Protein AF-A0A2M8DB72-F1 (afdb_monomer_lite)

Sequence (110 aa):
MNPNGQPQTPGRKLNFILPIKNAATIIIAILVVVLAYPYIQDWFVFEPQTVMAIWVIGFILALITRLNYLSRLFLFDMIIVTGIIGYYSFSEGLLVLLLLLIIQKLAKLL

Foldseek 3Di:
DDPDPDDPPPDCPDPVVVVVVVVVVVVVVVVVCVVCCVVCCVVFPQDVVLLVVLVVVLVVVCVVVVNDCPDPLSVVLSVVLSRVVRPDPSVVSNVSSVVSVVVCVVVVVD

Organism: NCBI:txid1974840

pLDDT: mean 71.32, std 11.31, range [38.25, 86.5]

Secondary structure (DSSP, 8-state):
--S-----------TTHHHHHHHHHHHHHHHHHHHHHHHHTTT----HHHHHHHHHHHHHHHHHHT--TTSHHHHHHHHHHHHHHTTS-HHHHHHHHHHHHHHHHHTT--

Structure (mmCIF, N/CA/C/O backbone):
data_AF-A0A2M8DB72-F1
#
_entry.id   AF-A0A2M8DB72-F1
#
loop_
_atom_site.group_PDB
_atom_site.id
_atom_site.type_symbol
_atom_site.label_atom_id
_atom_site.label_alt_id
_atom_site.label_comp_id
_atom_site.label_asym_id
_atom_site.label_entity_id
_atom_site.label_seq_id
_atom_site.pdbx_PDB_ins_code
_atom_site.Cartn_x
_atom_site.Cartn_y
_atom_site.Cartn_z
_atom_site.occupancy
_atom_site.B_iso_or_equiv
_atom_site.auth_seq_id
_atom_site.auth_comp_id
_atom_site.auth_asym_id
_atom_site.auth_atom_id
_atom_site.pdbx_PDB_model_num
ATOM 1 N N . MET A 1 1 ? -60.880 20.972 21.015 1.00 40.97 1 MET A N 1
ATOM 2 C CA . MET A 1 1 ? -59.944 19.828 21.029 1.00 40.97 1 MET A CA 1
ATOM 3 C C . MET A 1 1 ? -59.995 19.173 19.661 1.00 40.97 1 MET A C 1
ATOM 5 O O . MET A 1 1 ? -61.047 18.680 19.286 1.00 40.97 1 MET A O 1
ATOM 9 N N . ASN A 1 2 ? -58.909 19.269 18.895 1.00 38.25 2 ASN A N 1
ATOM 10 C CA . ASN A 1 2 ? -58.754 18.623 17.590 1.00 38.25 2 ASN A CA 1
ATOM 11 C C . ASN A 1 2 ? -57.882 17.364 17.817 1.00 38.25 2 ASN A C 1
ATOM 13 O O . ASN A 1 2 ? -56.836 17.522 18.449 1.00 38.25 2 ASN A O 1
ATOM 17 N N . PRO A 1 3 ? -58.271 16.138 17.411 1.00 45.38 3 PRO A N 1
ATOM 18 C CA . PRO A 1 3 ? -57.664 14.910 17.948 1.00 45.38 3 PRO A CA 1
ATOM 19 C C . PRO A 1 3 ? -56.339 14.497 17.294 1.00 45.38 3 PRO A C 1
ATOM 21 O O . PRO A 1 3 ? -55.714 13.542 17.741 1.00 45.38 3 PRO A O 1
ATOM 24 N N . ASN A 1 4 ? -55.875 15.191 16.256 1.00 48.75 4 ASN A N 1
ATOM 25 C CA . ASN A 1 4 ? -54.723 14.739 15.476 1.00 48.75 4 ASN A CA 1
ATOM 26 C C . ASN A 1 4 ? -53.463 15.531 15.826 1.00 48.75 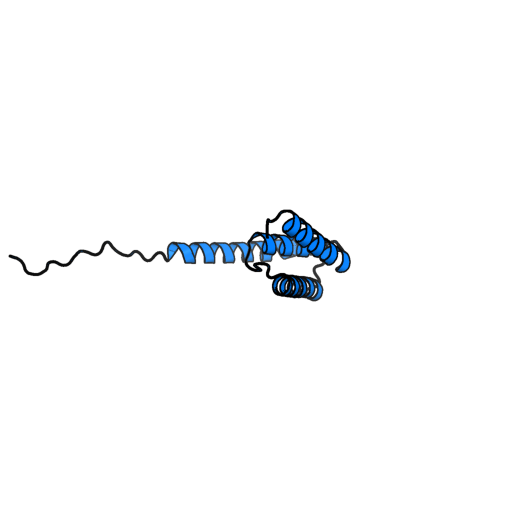4 ASN A C 1
ATOM 28 O O . ASN A 1 4 ? -52.959 16.327 15.037 1.00 48.75 4 ASN A O 1
ATOM 32 N N . GLY A 1 5 ? -52.943 15.280 17.027 1.00 52.31 5 GLY A N 1
ATOM 33 C CA . GLY A 1 5 ? -51.598 15.674 17.442 1.00 52.31 5 GLY A CA 1
ATOM 34 C C . GLY A 1 5 ? -50.527 14.840 16.740 1.00 52.31 5 GLY A C 1
ATOM 35 O O . GLY A 1 5 ? -49.795 14.107 17.396 1.00 52.31 5 GLY A O 1
ATOM 36 N N . GLN A 1 6 ? -50.437 14.921 15.411 1.00 50.72 6 GLN A N 1
ATOM 37 C CA . GLN A 1 6 ? -49.280 14.385 14.702 1.00 50.72 6 GLN A CA 1
ATOM 38 C C . GLN A 1 6 ? -48.084 15.306 14.978 1.00 50.72 6 GLN A C 1
ATOM 40 O O . GLN A 1 6 ? -48.131 16.480 14.597 1.00 50.72 6 GLN A O 1
ATOM 45 N N . PRO A 1 7 ? -46.994 14.820 15.597 1.00 49.69 7 PRO A N 1
ATOM 46 C CA . PRO A 1 7 ? -45.739 15.537 15.521 1.00 49.69 7 PRO A CA 1
ATOM 47 C C . PRO A 1 7 ? -45.321 15.496 14.052 1.00 49.69 7 PRO A C 1
ATOM 49 O O . PRO A 1 7 ? -45.025 14.424 13.523 1.00 49.69 7 PRO A O 1
ATOM 52 N N . GLN A 1 8 ? -45.323 16.651 13.380 1.00 52.25 8 GLN A N 1
ATOM 53 C CA . GLN A 1 8 ? -44.628 16.801 12.106 1.00 52.25 8 GLN A CA 1
ATOM 54 C C . GLN A 1 8 ? -43.173 16.415 12.360 1.00 52.25 8 GLN A C 1
ATOM 56 O O . GLN A 1 8 ? -42.404 17.175 12.945 1.00 52.25 8 GLN A O 1
ATOM 61 N N . THR A 1 9 ? -42.813 15.187 11.995 1.00 52.25 9 THR A N 1
ATOM 62 C CA . THR A 1 9 ? -41.438 14.714 12.061 1.00 52.25 9 THR A CA 1
ATOM 63 C C . THR A 1 9 ? -40.672 15.595 11.080 1.00 52.25 9 THR A C 1
ATOM 65 O O . THR A 1 9 ? -41.011 15.576 9.892 1.00 52.25 9 THR A O 1
ATOM 68 N N . PRO A 1 10 ? -39.693 16.408 11.520 1.00 49.12 10 PRO A N 1
ATOM 69 C CA . PRO A 1 10 ? -38.900 17.194 10.594 1.00 49.12 10 PRO A CA 1
ATOM 70 C C . PRO A 1 10 ? -38.278 16.213 9.616 1.00 49.12 10 PRO A C 1
ATOM 72 O O . PRO A 1 10 ? -37.652 15.236 10.036 1.00 49.12 10 PRO A O 1
ATOM 75 N N . GLY A 1 11 ? -38.550 16.434 8.329 1.00 50.28 11 GLY A N 1
ATOM 76 C CA . GLY A 1 11 ? -38.183 15.544 7.244 1.00 50.28 11 GLY A CA 1
ATOM 77 C C . GLY A 1 11 ? -36.793 14.973 7.461 1.00 50.28 11 GLY A C 1
ATOM 78 O O . GLY A 1 11 ? -35.790 15.684 7.381 1.00 50.28 11 GLY A O 1
ATOM 79 N N . ARG A 1 12 ? -36.748 13.665 7.715 1.00 48.06 12 ARG A N 1
ATOM 80 C CA . ARG A 1 12 ? -35.548 12.847 7.614 1.00 48.06 12 ARG A CA 1
ATOM 81 C C . ARG A 1 12 ? -35.176 12.851 6.132 1.00 48.06 12 ARG A C 1
ATOM 83 O O . ARG A 1 12 ? -35.439 11.891 5.420 1.00 48.06 12 ARG A O 1
ATOM 90 N N . LYS A 1 13 ? -34.618 13.963 5.640 1.00 51.69 13 LYS A N 1
ATOM 91 C CA . LYS A 1 13 ? -33.795 13.965 4.435 1.00 51.69 13 LYS A CA 1
ATOM 92 C C . LYS A 1 13 ? -32.692 12.981 4.770 1.00 51.69 13 LYS A C 1
ATOM 94 O O . LYS A 1 13 ? -31.818 13.282 5.580 1.00 51.69 13 LYS A O 1
ATOM 99 N N . LEU A 1 14 ? -32.851 11.750 4.287 1.00 47.28 14 LEU A N 1
ATOM 100 C CA . LEU A 1 14 ? -31.893 10.686 4.509 1.00 47.28 14 LEU A CA 1
ATOM 101 C C . LEU A 1 14 ? -30.507 11.256 4.220 1.00 47.28 14 LEU A C 1
ATOM 103 O O . LEU A 1 14 ? -30.285 11.864 3.173 1.00 47.28 14 LEU A O 1
ATOM 107 N N . ASN A 1 15 ? -29.584 11.038 5.152 1.00 53.19 15 ASN A N 1
ATOM 108 C CA . ASN A 1 15 ? -28.156 11.297 5.010 1.00 53.19 15 ASN A CA 1
ATOM 109 C C . ASN A 1 15 ? -27.528 10.402 3.914 1.00 53.19 15 ASN A C 1
ATOM 111 O O . ASN A 1 15 ? -26.461 9.837 4.114 1.00 53.19 15 ASN A O 1
ATOM 115 N N . PHE A 1 16 ? -28.163 10.252 2.747 1.00 50.47 16 PHE A N 1
ATOM 116 C CA . PHE A 1 16 ? -27.600 9.611 1.559 1.00 50.47 16 PHE A CA 1
ATOM 117 C C . PHE A 1 16 ? -26.518 10.467 0.896 1.00 50.47 16 PHE A C 1
ATOM 119 O O . PHE A 1 16 ? -25.701 9.949 0.143 1.00 50.47 16 PHE A O 1
ATOM 126 N N . ILE A 1 17 ? -26.454 11.762 1.214 1.00 52.16 17 ILE A N 1
ATOM 127 C CA . ILE A 1 17 ? -25.415 12.658 0.696 1.00 52.16 17 ILE A CA 1
ATOM 128 C C . ILE A 1 17 ? -24.018 12.177 1.126 1.00 52.16 17 ILE A C 1
ATOM 130 O O . ILE A 1 17 ? -23.073 12.262 0.347 1.00 52.16 17 ILE A O 1
ATOM 134 N N . LEU A 1 18 ? -23.882 11.614 2.333 1.00 53.75 18 LEU A N 1
ATOM 135 C CA . LEU A 1 18 ? -22.602 11.125 2.848 1.00 53.75 18 LEU A CA 1
ATOM 136 C C . LEU A 1 18 ? -22.074 9.879 2.093 1.00 53.75 18 LEU A C 1
ATOM 138 O O . LEU A 1 18 ? -20.932 9.921 1.634 1.00 53.75 18 LEU A O 1
ATOM 142 N N . PRO A 1 19 ? -22.861 8.801 1.885 1.00 63.03 19 PRO A N 1
ATOM 143 C CA . PRO A 1 19 ? -22.425 7.662 1.079 1.00 63.03 19 PRO A CA 1
ATOM 144 C C . PRO A 1 19 ? -22.274 7.994 -0.413 1.00 63.03 19 PRO A C 1
ATOM 146 O O . PRO A 1 19 ? -21.346 7.481 -1.031 1.00 63.03 19 PRO A O 1
ATOM 149 N N . ILE A 1 20 ? -23.093 8.887 -0.989 1.00 68.12 20 ILE A N 1
ATOM 150 C CA . ILE A 1 20 ? -22.951 9.298 -2.401 1.00 68.12 20 ILE A CA 1
ATOM 151 C C . ILE A 1 20 ? -21.660 10.090 -2.615 1.00 68.12 20 ILE A C 1
ATOM 153 O O . ILE A 1 20 ? -20.939 9.828 -3.573 1.00 68.12 20 ILE A O 1
ATOM 157 N N . LYS A 1 21 ? -21.325 11.019 -1.709 1.00 66.12 21 LYS A N 1
ATOM 158 C CA . LYS A 1 21 ? -20.059 11.760 -1.770 1.00 66.12 21 LYS A CA 1
ATOM 159 C C . LYS A 1 21 ? -18.865 10.808 -1.706 1.00 66.12 21 LYS A C 1
ATOM 161 O O . LYS A 1 21 ? -17.947 10.947 -2.501 1.00 66.12 21 LYS A O 1
ATOM 166 N N . ASN A 1 22 ? -18.896 9.820 -0.812 1.00 69.88 22 ASN A N 1
ATOM 167 C CA . ASN A 1 22 ? -17.815 8.842 -0.690 1.00 69.88 22 ASN A CA 1
ATOM 168 C C . ASN A 1 22 ? -17.705 7.945 -1.933 1.00 69.88 22 ASN A C 1
ATOM 170 O O . ASN A 1 22 ? -16.599 7.713 -2.412 1.00 69.88 22 ASN A O 1
ATOM 174 N N . ALA A 1 23 ? -18.834 7.492 -2.486 1.00 68.19 23 ALA A N 1
ATOM 175 C CA . ALA A 1 23 ? -18.859 6.723 -3.727 1.00 68.19 23 ALA A CA 1
ATOM 176 C C . ALA A 1 23 ? -18.320 7.541 -4.910 1.00 68.19 23 ALA A C 1
ATOM 178 O O . ALA A 1 23 ? -17.481 7.050 -5.659 1.00 68.19 23 ALA A O 1
ATOM 179 N N . ALA A 1 24 ? -18.728 8.807 -5.035 1.00 75.00 24 ALA A N 1
ATOM 180 C CA . ALA A 1 24 ? -18.217 9.719 -6.052 1.00 75.00 24 ALA A CA 1
ATOM 181 C C . ALA A 1 24 ? -16.706 9.943 -5.904 1.00 75.00 24 ALA A C 1
ATOM 183 O O . ALA A 1 24 ? -15.987 9.871 -6.893 1.00 75.00 24 ALA A O 1
ATOM 184 N N . THR A 1 25 ? -16.200 10.132 -4.681 1.00 72.19 25 THR A N 1
ATOM 185 C CA . THR A 1 25 ? -14.756 10.245 -4.424 1.00 72.19 25 THR A CA 1
ATOM 186 C C . THR A 1 25 ? -14.000 8.987 -4.850 1.00 72.19 25 THR A C 1
ATOM 188 O O . THR A 1 25 ? -12.951 9.104 -5.476 1.00 72.19 25 THR A O 1
ATOM 191 N N . ILE A 1 26 ? -14.524 7.791 -4.557 1.00 67.31 26 ILE A N 1
ATOM 192 C CA . ILE A 1 26 ? -13.907 6.520 -4.974 1.00 67.31 26 ILE A CA 1
ATOM 193 C C . ILE A 1 26 ? -13.906 6.400 -6.501 1.00 67.31 26 ILE A C 1
ATOM 195 O O . ILE A 1 26 ? -12.879 6.071 -7.085 1.00 67.31 26 ILE A O 1
ATOM 199 N N . ILE A 1 27 ? -15.026 6.714 -7.156 1.00 74.94 27 ILE A N 1
ATOM 200 C CA . ILE A 1 27 ? -15.147 6.680 -8.619 1.00 74.94 27 ILE A CA 1
ATOM 201 C C . ILE A 1 27 ? -14.165 7.660 -9.267 1.00 74.94 27 ILE A C 1
ATOM 203 O O . ILE A 1 27 ? -13.473 7.288 -10.209 1.00 74.94 27 ILE A O 1
ATOM 207 N N . ILE A 1 28 ? -14.059 8.884 -8.741 1.00 74.94 28 ILE A N 1
ATOM 208 C CA . ILE A 1 28 ? -13.101 9.890 -9.215 1.00 74.94 28 ILE A CA 1
ATOM 209 C C . ILE A 1 28 ? -11.667 9.397 -9.007 1.00 74.94 28 ILE A C 1
ATOM 211 O O . ILE A 1 28 ? -10.862 9.505 -9.925 1.00 74.94 28 ILE A O 1
ATOM 215 N N . ALA A 1 29 ? -11.343 8.816 -7.849 1.00 68.88 29 ALA A N 1
ATOM 216 C CA . ALA A 1 29 ? -10.013 8.270 -7.587 1.00 68.88 29 ALA A CA 1
ATOM 217 C C . ALA A 1 29 ? -9.653 7.142 -8.569 1.00 68.88 29 ALA A C 1
ATOM 219 O O . ALA A 1 29 ? -8.558 7.147 -9.123 1.00 68.88 29 ALA A O 1
ATOM 220 N N . ILE A 1 30 ? -10.587 6.224 -8.847 1.00 71.25 30 ILE A N 1
ATOM 221 C CA . ILE A 1 30 ? -10.402 5.155 -9.840 1.00 71.25 30 ILE A CA 1
ATOM 222 C C . ILE A 1 30 ? -10.199 5.749 -11.237 1.00 71.25 30 ILE A C 1
ATOM 224 O O . ILE A 1 30 ? -9.260 5.366 -11.926 1.00 71.25 30 ILE A O 1
ATOM 228 N N . LEU A 1 31 ? -11.037 6.708 -11.644 1.00 77.69 31 LEU A N 1
ATOM 229 C CA . LEU A 1 31 ? -10.922 7.387 -12.939 1.00 77.69 31 LEU A CA 1
ATOM 230 C C . LEU A 1 31 ? -9.568 8.076 -13.102 1.00 77.69 31 LEU A C 1
ATOM 232 O O . LEU A 1 31 ? -8.926 7.909 -14.133 1.00 77.69 31 LEU A O 1
ATOM 236 N N . VAL A 1 32 ? -9.114 8.808 -12.084 1.00 76.19 32 VAL A N 1
ATOM 237 C CA . VAL A 1 32 ? -7.806 9.473 -12.095 1.00 76.19 32 VAL A CA 1
ATOM 238 C C . VAL A 1 32 ? -6.684 8.452 -12.256 1.00 76.19 32 VAL A C 1
ATOM 240 O O . VAL A 1 32 ? -5.806 8.658 -13.086 1.00 76.19 32 VAL A O 1
ATOM 243 N N . VAL A 1 33 ? -6.724 7.335 -11.525 1.00 74.19 33 VAL A N 1
ATOM 244 C CA . VAL A 1 33 ? -5.699 6.283 -11.626 1.00 74.19 33 VAL A CA 1
ATOM 245 C C . VAL A 1 33 ? -5.705 5.626 -13.007 1.00 74.19 33 VAL A C 1
ATOM 247 O O . VAL A 1 33 ? -4.645 5.481 -13.609 1.00 74.19 33 VAL A O 1
ATOM 250 N N . VAL A 1 34 ? -6.878 5.273 -13.541 1.00 75.50 34 VAL A N 1
ATOM 251 C CA . VAL A 1 34 ? -7.009 4.636 -14.864 1.00 75.50 34 VAL A CA 1
ATOM 252 C C . VAL A 1 34 ? -6.534 5.565 -15.980 1.00 75.50 34 VAL A C 1
ATOM 254 O O . VAL A 1 34 ? -5.844 5.119 -16.892 1.00 75.50 34 VAL A O 1
ATOM 257 N N . LEU A 1 35 ? -6.864 6.857 -15.901 1.00 77.56 35 LEU A N 1
ATOM 258 C CA . LEU A 1 35 ? -6.424 7.850 -16.881 1.00 77.56 35 LEU A CA 1
ATOM 259 C C . LEU A 1 35 ? -4.934 8.175 -16.752 1.00 77.56 35 LEU A C 1
ATOM 261 O O . LEU A 1 35 ? -4.292 8.433 -17.763 1.00 77.56 35 LEU A O 1
ATOM 265 N N . ALA A 1 36 ? -4.378 8.154 -15.539 1.00 73.38 36 ALA A N 1
ATOM 266 C CA . ALA A 1 36 ? -2.958 8.397 -15.306 1.00 73.38 36 ALA A CA 1
ATOM 267 C C . ALA A 1 36 ? -2.081 7.199 -15.701 1.00 73.38 36 ALA A C 1
ATOM 269 O O . ALA A 1 36 ? -0.950 7.407 -16.135 1.00 73.38 36 ALA A O 1
ATOM 270 N N . TYR A 1 37 ? -2.596 5.969 -15.585 1.00 71.12 37 TYR A N 1
ATOM 271 C CA . TYR A 1 37 ? -1.870 4.724 -15.852 1.00 71.12 37 TYR A CA 1
ATOM 272 C C . TYR A 1 37 ? -1.054 4.723 -17.160 1.00 71.12 37 TYR A C 1
ATOM 274 O O . TYR A 1 37 ? 0.152 4.487 -17.085 1.00 71.12 37 TYR A O 1
ATOM 282 N N . PRO A 1 38 ? -1.621 5.052 -18.339 1.00 72.69 38 PRO A N 1
ATOM 283 C CA . PRO A 1 38 ? -0.862 5.040 -19.588 1.00 72.69 38 PRO A CA 1
ATOM 284 C C . PRO A 1 38 ? 0.277 6.067 -19.646 1.00 72.69 38 PRO A C 1
ATOM 286 O O . PRO A 1 38 ? 1.196 5.888 -20.436 1.00 72.69 38 PRO A O 1
ATOM 289 N N . TYR A 1 39 ? 0.241 7.120 -18.822 1.00 75.50 39 TYR A N 1
ATOM 290 C CA . TYR A 1 39 ? 1.308 8.124 -18.745 1.00 75.50 39 TYR A CA 1
ATOM 291 C C . TYR A 1 39 ? 2.413 7.741 -17.755 1.00 75.50 39 TYR A C 1
ATOM 293 O O . TYR A 1 39 ? 3.537 8.223 -17.876 1.00 75.50 39 TYR A O 1
ATOM 301 N N . ILE A 1 40 ? 2.099 6.900 -16.763 1.00 70.62 40 ILE A N 1
ATOM 302 C CA . ILE A 1 40 ? 3.047 6.475 -15.724 1.00 70.62 40 ILE A CA 1
ATOM 303 C C . ILE A 1 40 ? 3.629 5.080 -15.979 1.00 70.62 40 ILE A C 1
ATOM 305 O O . ILE A 1 40 ? 4.668 4.768 -15.412 1.00 70.62 40 ILE A O 1
ATOM 309 N N . GLN A 1 41 ? 3.014 4.253 -16.831 1.00 65.12 41 GLN A N 1
ATOM 310 C CA . GLN A 1 41 ? 3.492 2.892 -17.132 1.00 65.12 41 GLN A CA 1
ATOM 311 C C . GLN A 1 41 ? 4.909 2.862 -17.729 1.00 65.12 41 GLN A C 1
ATOM 313 O O . GLN A 1 41 ? 5.646 1.911 -17.501 1.00 65.12 41 GLN A O 1
ATOM 318 N N . ASP A 1 42 ? 5.316 3.920 -18.436 1.00 65.06 42 ASP A N 1
ATOM 319 C CA . ASP A 1 42 ? 6.669 4.031 -19.002 1.00 65.06 42 ASP A CA 1
ATOM 320 C C . ASP A 1 42 ? 7.729 4.325 -17.925 1.00 65.06 42 ASP A C 1
ATOM 322 O O . ASP A 1 42 ? 8.920 4.106 -18.133 1.00 65.06 42 ASP A O 1
ATOM 326 N N . TRP A 1 43 ? 7.291 4.821 -16.765 1.00 65.56 43 TRP A N 1
ATOM 327 C CA . TRP A 1 43 ? 8.138 5.188 -15.629 1.00 65.56 43 TRP A CA 1
ATOM 328 C C . TRP A 1 43 ? 8.115 4.123 -14.532 1.00 65.56 43 TRP A C 1
ATOM 330 O O . TRP A 1 43 ? 9.068 4.019 -13.767 1.00 65.56 43 TRP A O 1
ATOM 340 N N . PHE A 1 44 ? 7.040 3.332 -14.459 1.00 63.44 44 PHE A N 1
ATOM 341 C CA . PHE A 1 44 ? 6.827 2.318 -13.436 1.00 63.44 44 PHE A CA 1
ATOM 342 C C . PHE A 1 44 ? 6.508 0.957 -14.055 1.00 63.44 44 PHE A C 1
ATOM 344 O O . PHE A 1 44 ? 5.449 0.764 -14.657 1.00 63.44 44 PHE A O 1
ATOM 351 N N . VAL A 1 45 ? 7.367 -0.030 -13.804 1.00 64.56 45 VAL A N 1
ATOM 352 C CA . VAL A 1 45 ? 7.117 -1.418 -14.210 1.00 64.56 45 VAL A CA 1
ATOM 353 C C . VAL A 1 45 ? 6.428 -2.145 -13.059 1.00 64.56 45 VAL A C 1
ATOM 355 O O . VAL A 1 45 ? 7.063 -2.756 -12.204 1.00 64.56 45 VAL A O 1
ATOM 358 N N . PHE A 1 46 ? 5.100 -2.061 -13.011 1.00 68.12 46 PHE A N 1
ATOM 359 C CA . PHE A 1 46 ? 4.315 -2.816 -12.036 1.00 68.12 46 PHE A CA 1
ATOM 360 C C . PHE A 1 46 ? 3.991 -4.205 -12.573 1.00 68.12 46 PHE A C 1
ATOM 362 O O . PHE A 1 46 ? 3.013 -4.393 -13.295 1.00 68.12 46 PHE A O 1
ATOM 369 N N . GLU A 1 47 ? 4.768 -5.207 -12.174 1.00 73.62 47 GLU A N 1
ATOM 370 C CA . GLU A 1 47 ? 4.334 -6.590 -12.342 1.00 73.62 47 GLU A CA 1
ATOM 371 C C . GLU A 1 47 ? 3.144 -6.876 -11.401 1.00 73.62 47 GLU A C 1
ATOM 373 O O . GLU A 1 47 ? 3.293 -6.767 -10.177 1.00 73.62 47 GLU A O 1
ATOM 378 N N . PRO A 1 48 ? 1.960 -7.272 -11.917 1.00 73.06 48 PRO A N 1
ATOM 379 C CA . PRO A 1 48 ? 0.765 -7.467 -11.089 1.00 73.06 48 PRO A CA 1
ATOM 380 C C . PRO A 1 48 ? 0.969 -8.486 -9.962 1.00 73.06 48 PRO A C 1
ATOM 382 O O . PRO A 1 48 ? 0.458 -8.313 -8.855 1.00 73.06 48 PRO A O 1
ATOM 385 N N . GLN A 1 49 ? 1.761 -9.526 -10.236 1.00 74.75 49 GLN A N 1
ATOM 386 C CA . GLN A 1 49 ? 2.153 -10.552 -9.268 1.00 74.75 49 GLN A CA 1
ATOM 387 C C . GLN A 1 49 ? 2.940 -9.971 -8.085 1.00 74.75 49 GLN A C 1
ATOM 389 O O . GLN A 1 49 ? 2.693 -10.336 -6.938 1.00 74.75 49 GLN A O 1
ATOM 394 N N . THR A 1 50 ? 3.829 -9.017 -8.350 1.00 77.75 50 THR A N 1
ATOM 395 C CA . THR A 1 50 ? 4.711 -8.389 -7.361 1.00 77.75 50 THR A CA 1
ATOM 396 C C . THR A 1 50 ? 3.927 -7.453 -6.451 1.00 77.75 50 THR A C 1
ATOM 398 O O . THR A 1 50 ? 4.072 -7.504 -5.228 1.00 77.75 50 THR A O 1
ATOM 401 N N . VAL A 1 51 ? 3.014 -6.666 -7.029 1.00 81.75 51 VAL A N 1
ATOM 402 C CA . VAL A 1 51 ? 2.078 -5.833 -6.262 1.00 81.75 51 VAL A CA 1
ATOM 403 C C . VAL A 1 51 ? 1.199 -6.713 -5.377 1.00 81.75 51 VAL A C 1
ATOM 405 O O . VAL A 1 51 ? 1.140 -6.509 -4.167 1.00 81.75 51 VAL A O 1
ATOM 408 N N . MET A 1 52 ? 0.572 -7.746 -5.943 1.00 82.00 52 MET A N 1
ATOM 409 C CA . MET A 1 52 ? -0.282 -8.653 -5.176 1.00 82.00 52 MET A CA 1
ATOM 410 C C . MET A 1 52 ? 0.481 -9.335 -4.030 1.00 82.00 52 MET A C 1
ATOM 412 O O . MET A 1 52 ? -0.034 -9.401 -2.915 1.00 82.00 52 MET A O 1
ATOM 416 N N . ALA A 1 53 ? 1.717 -9.782 -4.270 1.00 77.25 53 ALA A N 1
ATOM 417 C CA . ALA A 1 53 ? 2.556 -10.407 -3.253 1.00 77.25 53 ALA A CA 1
ATOM 418 C C . ALA A 1 53 ? 2.837 -9.468 -2.070 1.00 77.25 53 ALA A C 1
ATOM 420 O O . ALA A 1 53 ? 2.685 -9.880 -0.919 1.00 77.25 53 ALA A O 1
ATOM 421 N N . ILE A 1 54 ? 3.172 -8.198 -2.325 1.00 83.19 54 ILE A N 1
ATOM 422 C CA . ILE A 1 54 ? 3.371 -7.208 -1.256 1.00 83.19 54 ILE A CA 1
ATOM 423 C C . ILE A 1 54 ? 2.095 -7.000 -0.451 1.00 83.19 54 ILE A C 1
ATOM 425 O O . ILE A 1 54 ? 2.144 -7.006 0.779 1.00 83.19 54 ILE A O 1
ATOM 429 N N . TRP A 1 55 ? 0.952 -6.864 -1.122 1.00 86.50 55 TRP A N 1
ATOM 430 C CA . TRP A 1 55 ? -0.333 -6.674 -0.452 1.00 86.50 55 TRP A CA 1
ATOM 431 C C . TRP A 1 55 ? -0.720 -7.853 0.436 1.00 86.50 55 TRP A C 1
ATOM 433 O O . TRP A 1 55 ? -1.118 -7.653 1.585 1.00 86.50 55 TRP A O 1
ATOM 443 N N . VAL A 1 56 ? -0.529 -9.080 -0.048 1.00 85.94 56 VAL A N 1
ATOM 444 C CA . VAL A 1 56 ? -0.777 -10.297 0.732 1.00 85.94 56 VAL A CA 1
ATOM 445 C C . VAL A 1 56 ? 0.170 -10.389 1.929 1.00 85.94 56 VAL A C 1
ATOM 447 O O . VAL A 1 56 ? -0.286 -10.642 3.044 1.00 85.94 56 VAL A O 1
ATOM 450 N N . ILE A 1 57 ? 1.470 -10.141 1.742 1.00 83.44 57 ILE A N 1
ATOM 451 C CA . ILE A 1 57 ? 2.450 -10.206 2.836 1.00 83.44 57 ILE A CA 1
ATOM 452 C C . ILE A 1 57 ? 2.175 -9.128 3.885 1.00 83.44 57 ILE A C 1
ATOM 454 O O . ILE A 1 57 ? 2.168 -9.433 5.077 1.00 83.44 57 ILE A O 1
ATOM 458 N N . GLY A 1 58 ? 1.893 -7.892 3.467 1.00 82.25 58 GLY A N 1
ATOM 459 C CA . GLY A 1 58 ? 1.517 -6.807 4.372 1.00 82.25 58 GLY A CA 1
ATOM 460 C C . GLY A 1 58 ? 0.273 -7.152 5.190 1.00 82.25 58 GLY A C 1
ATOM 461 O O . GLY A 1 58 ? 0.248 -6.939 6.401 1.00 82.25 58 GLY A O 1
ATOM 462 N N . PHE A 1 59 ? -0.735 -7.757 4.558 1.00 83.12 59 PHE A N 1
ATOM 463 C CA . PHE A 1 59 ? -1.948 -8.198 5.243 1.00 83.12 59 PHE A CA 1
ATOM 464 C C . PHE A 1 59 ? -1.683 -9.323 6.258 1.00 83.12 59 PHE A C 1
ATOM 466 O O . PHE A 1 59 ? -2.157 -9.256 7.393 1.00 83.12 59 PHE A O 1
ATOM 473 N N . ILE A 1 60 ? -0.882 -10.330 5.892 1.00 82.25 60 ILE A N 1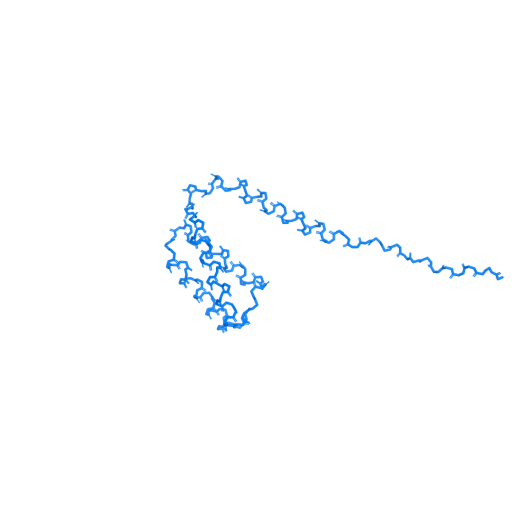
ATOM 474 C CA . ILE A 1 60 ? -0.461 -11.405 6.808 1.00 82.25 60 ILE A CA 1
ATOM 475 C C . ILE A 1 60 ? 0.317 -10.826 7.995 1.00 82.25 60 ILE A C 1
ATOM 477 O O . ILE A 1 60 ? 0.054 -11.187 9.144 1.00 82.25 60 ILE A O 1
ATOM 481 N N . LEU A 1 61 ? 1.242 -9.896 7.743 1.00 78.06 61 LEU A N 1
ATOM 482 C CA . LEU A 1 61 ? 1.988 -9.207 8.794 1.00 78.06 61 LEU A CA 1
ATOM 483 C C . LEU A 1 61 ? 1.049 -8.459 9.735 1.00 78.06 61 LEU A C 1
ATOM 485 O O . LEU 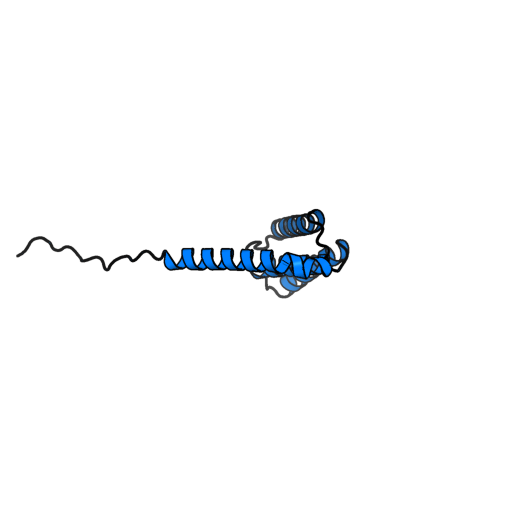A 1 61 ? 1.188 -8.602 10.951 1.00 78.06 61 LEU A O 1
ATOM 489 N N . ALA A 1 62 ? 0.072 -7.722 9.204 1.00 79.31 62 ALA A N 1
ATOM 490 C CA . ALA A 1 62 ? -0.912 -7.010 10.010 1.00 79.31 62 ALA A CA 1
ATOM 491 C C . ALA A 1 62 ? -1.738 -7.959 10.894 1.00 79.31 62 ALA A C 1
ATOM 493 O O . ALA A 1 62 ? -1.934 -7.675 12.075 1.00 79.31 62 ALA A O 1
ATOM 494 N N . LEU A 1 63 ? -2.145 -9.122 10.371 1.00 78.31 63 LEU A N 1
ATOM 495 C CA . LEU A 1 63 ? -2.836 -10.157 11.148 1.00 78.31 63 LEU A CA 1
ATOM 496 C C . LEU A 1 63 ? -1.977 -10.685 12.307 1.00 78.31 63 LEU A C 1
ATOM 498 O O . LEU A 1 63 ? -2.444 -10.729 13.446 1.00 78.31 63 LEU A O 1
ATOM 502 N N . ILE A 1 64 ? -0.718 -11.049 12.040 1.00 79.56 64 ILE A N 1
ATOM 503 C CA . ILE A 1 64 ? 0.200 -11.605 13.051 1.00 79.56 64 ILE A CA 1
ATOM 504 C C . ILE A 1 64 ? 0.507 -10.569 14.137 1.00 79.56 64 ILE A C 1
ATOM 506 O O . ILE A 1 64 ? 0.542 -10.881 15.327 1.00 79.56 64 ILE A O 1
ATOM 510 N N . THR A 1 65 ? 0.719 -9.320 13.728 1.00 73.56 65 THR A N 1
ATOM 511 C CA . THR A 1 65 ? 1.101 -8.221 14.623 1.00 73.56 65 THR A CA 1
ATOM 512 C C . THR A 1 65 ? -0.092 -7.505 15.256 1.00 73.56 65 THR A C 1
ATOM 514 O O . THR A 1 65 ? 0.113 -6.608 16.071 1.00 73.56 65 THR A O 1
ATOM 517 N N . ARG A 1 66 ? -1.325 -7.942 14.950 1.00 76.25 66 ARG A N 1
ATOM 518 C CA . ARG A 1 66 ? -2.595 -7.337 15.394 1.00 76.25 66 ARG A CA 1
ATOM 519 C C . ARG A 1 66 ? -2.724 -5.857 15.027 1.00 76.25 66 ARG A C 1
ATOM 521 O O . ARG A 1 66 ? -3.380 -5.096 15.736 1.00 76.25 66 ARG A O 1
ATOM 528 N N . LEU A 1 67 ? -2.111 -5.456 13.919 1.00 73.88 67 LEU A N 1
ATOM 529 C CA . LEU A 1 67 ? -2.248 -4.112 13.382 1.00 73.88 67 LEU A CA 1
ATOM 530 C C . LEU A 1 67 ? -3.628 -3.933 12.759 1.00 73.88 67 LEU A C 1
ATOM 532 O O . LEU A 1 67 ? -4.182 -4.839 12.131 1.00 73.88 67 LEU A O 1
ATOM 536 N N . ASN A 1 68 ? -4.180 -2.731 12.899 1.00 77.25 68 ASN A N 1
ATOM 537 C CA . ASN A 1 68 ? -5.418 -2.386 12.222 1.00 77.25 68 ASN A CA 1
ATOM 538 C C . ASN A 1 68 ? -5.135 -2.187 10.723 1.00 77.25 68 ASN A C 1
ATOM 540 O O . ASN A 1 68 ? -4.721 -1.111 10.293 1.00 77.25 68 ASN A O 1
ATOM 544 N N . TYR A 1 69 ? -5.376 -3.230 9.928 1.00 67.88 69 TYR A N 1
ATOM 545 C CA . TYR A 1 69 ? -5.173 -3.243 8.474 1.00 67.88 69 TYR A CA 1
ATOM 546 C C . TYR A 1 69 ? -6.116 -2.298 7.705 1.00 67.88 69 TYR A C 1
ATOM 548 O O . TYR A 1 69 ? -5.899 -2.037 6.526 1.00 67.88 69 TYR A O 1
ATOM 556 N N . LEU A 1 70 ? -7.156 -1.764 8.359 1.00 71.25 70 LEU A N 1
ATOM 557 C CA . LEU A 1 70 ? -8.011 -0.696 7.822 1.00 71.25 70 LEU A CA 1
ATOM 558 C C . LEU A 1 70 ? -7.586 0.694 8.312 1.00 71.25 70 LEU A C 1
ATOM 560 O O . LEU A 1 70 ? -8.240 1.691 7.993 1.00 71.25 70 LEU A O 1
ATOM 564 N N . SER A 1 71 ? -6.517 0.789 9.108 1.00 78.69 71 SER A N 1
ATOM 565 C CA . SER A 1 71 ? -5.982 2.084 9.507 1.00 78.69 71 SER A CA 1
ATOM 566 C C . SER A 1 71 ? -5.485 2.834 8.275 1.00 78.69 71 SER A C 1
ATOM 568 O O . SER A 1 71 ? -4.863 2.270 7.375 1.00 78.69 71 SER A O 1
ATOM 570 N N . ARG A 1 72 ? -5.762 4.142 8.238 1.00 78.25 72 ARG A N 1
ATOM 571 C CA . ARG A 1 72 ? -5.302 5.008 7.144 1.00 78.25 72 ARG A CA 1
ATOM 572 C C . ARG A 1 72 ? -3.788 4.916 6.973 1.00 78.25 72 ARG A C 1
ATOM 574 O O . ARG A 1 72 ? -3.317 4.891 5.848 1.00 78.25 72 ARG A O 1
ATOM 581 N N . LEU A 1 73 ? -3.066 4.848 8.089 1.00 79.25 73 LEU A N 1
ATOM 582 C CA . LEU A 1 73 ? -1.609 4.804 8.146 1.00 79.25 73 LEU A CA 1
ATOM 583 C C . LEU A 1 73 ? -1.055 3.552 7.453 1.00 79.25 73 LEU A C 1
ATOM 585 O O . LEU A 1 73 ? -0.283 3.687 6.512 1.00 79.25 73 LEU A O 1
ATOM 589 N N . PHE A 1 74 ? -1.576 2.370 7.796 1.00 81.75 74 PHE A N 1
ATOM 590 C CA . PHE A 1 74 ? -1.197 1.121 7.134 1.00 81.75 74 PHE A CA 1
ATOM 591 C C . PHE A 1 74 ? -1.489 1.150 5.626 1.00 81.75 74 PHE A C 1
ATOM 593 O O . PHE A 1 74 ? -0.646 0.774 4.817 1.00 81.75 74 PHE A O 1
ATOM 600 N N . LEU A 1 75 ? -2.667 1.640 5.221 1.00 82.81 75 LEU A N 1
ATOM 601 C CA . LEU A 1 75 ? -3.012 1.758 3.800 1.00 82.81 75 LEU A CA 1
ATOM 602 C C . LEU A 1 75 ? -2.072 2.718 3.053 1.00 82.81 75 LEU A C 1
ATOM 604 O O . LEU A 1 75 ? -1.721 2.450 1.906 1.00 82.81 75 LEU A O 1
ATOM 608 N N . PHE A 1 76 ? -1.641 3.808 3.695 1.00 83.81 76 PHE A N 1
ATOM 609 C CA . PHE A 1 76 ? -0.640 4.711 3.128 1.00 83.81 76 PHE A CA 1
ATOM 610 C C . PHE A 1 76 ? 0.711 4.018 2.937 1.00 83.81 76 PHE A C 1
ATOM 612 O O . PHE A 1 76 ? 1.293 4.155 1.862 1.00 83.81 76 PHE A O 1
ATOM 619 N N . ASP A 1 77 ? 1.179 3.233 3.908 1.00 81.38 77 ASP A N 1
ATOM 620 C CA . ASP A 1 77 ? 2.436 2.486 3.766 1.00 81.38 77 ASP A CA 1
ATOM 621 C C . ASP A 1 77 ? 2.373 1.492 2.612 1.00 81.38 77 ASP A C 1
ATOM 623 O O . ASP A 1 77 ? 3.294 1.417 1.802 1.00 81.38 77 ASP A O 1
ATOM 627 N N . MET A 1 78 ? 1.255 0.773 2.488 1.00 86.31 78 MET A N 1
ATOM 628 C CA . MET A 1 78 ? 1.040 -0.174 1.396 1.00 86.31 78 MET A CA 1
ATOM 629 C C . MET A 1 78 ? 1.084 0.513 0.027 1.00 86.31 78 MET A C 1
ATOM 631 O O . MET A 1 78 ? 1.675 -0.023 -0.913 1.00 86.31 78 MET A O 1
ATOM 635 N N . ILE A 1 79 ? 0.515 1.716 -0.094 1.00 85.56 79 ILE A N 1
ATOM 636 C CA . ILE A 1 79 ? 0.566 2.516 -1.327 1.00 85.56 79 ILE A CA 1
ATOM 637 C C . ILE A 1 79 ? 1.997 2.983 -1.620 1.00 85.56 79 ILE A C 1
ATOM 639 O O . ILE A 1 79 ? 2.452 2.853 -2.756 1.00 85.56 79 ILE A O 1
ATOM 643 N N . ILE A 1 80 ? 2.721 3.483 -0.613 1.00 83.56 80 ILE A N 1
ATOM 644 C CA . ILE A 1 80 ? 4.112 3.937 -0.764 1.00 83.56 80 ILE A CA 1
ATOM 645 C C . ILE A 1 80 ? 4.994 2.781 -1.232 1.00 83.56 80 ILE A C 1
ATOM 647 O O . ILE A 1 80 ? 5.718 2.911 -2.216 1.00 83.56 80 ILE A O 1
ATOM 651 N N . VAL A 1 81 ? 4.891 1.631 -0.570 1.00 83.00 81 VAL A N 1
ATOM 652 C CA . VAL A 1 81 ? 5.672 0.439 -0.908 1.00 83.00 81 VAL A CA 1
ATOM 653 C C . VAL A 1 81 ? 5.327 -0.061 -2.306 1.00 83.00 81 VAL A C 1
ATOM 655 O O . VAL A 1 81 ? 6.229 -0.432 -3.055 1.00 83.00 81 VAL A O 1
ATOM 658 N N . THR A 1 82 ? 4.046 -0.017 -2.686 1.00 83.81 82 THR A N 1
ATOM 659 C CA . THR A 1 82 ? 3.621 -0.344 -4.052 1.00 83.81 82 THR A CA 1
ATOM 660 C C . THR A 1 82 ? 4.289 0.582 -5.061 1.00 83.81 82 THR A C 1
ATOM 662 O O . THR A 1 82 ? 4.808 0.099 -6.054 1.00 83.81 82 THR A O 1
ATOM 665 N N . GLY A 1 83 ? 4.353 1.890 -4.797 1.00 79.19 83 GLY A N 1
ATOM 666 C CA . GLY A 1 83 ? 5.079 2.832 -5.651 1.00 79.19 83 GLY A CA 1
ATOM 667 C C . GLY A 1 83 ? 6.580 2.533 -5.739 1.00 79.19 83 GLY A C 1
ATOM 668 O O . GLY A 1 83 ? 7.153 2.597 -6.823 1.00 79.19 83 GLY A O 1
ATOM 669 N N . ILE A 1 84 ? 7.207 2.151 -4.623 1.00 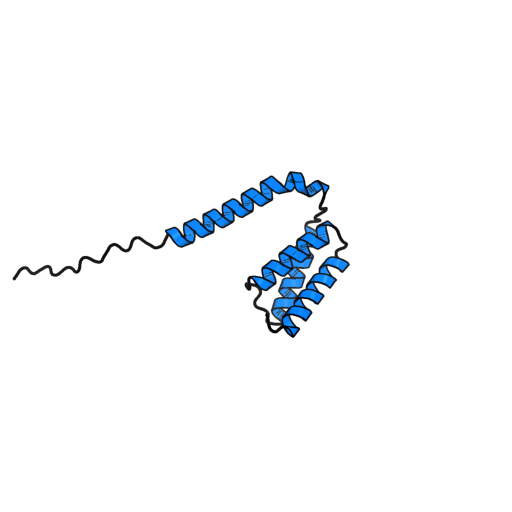78.88 84 ILE A N 1
ATOM 670 C CA . ILE A 1 84 ? 8.639 1.819 -4.561 1.00 78.88 84 ILE A CA 1
ATOM 671 C C . ILE A 1 84 ? 8.962 0.602 -5.430 1.00 78.88 84 ILE A C 1
ATOM 673 O O . ILE A 1 84 ? 9.910 0.664 -6.205 1.00 78.88 84 ILE A O 1
ATOM 677 N N . ILE A 1 85 ? 8.163 -0.469 -5.389 1.00 78.44 85 ILE A N 1
ATOM 678 C CA . ILE A 1 85 ? 8.420 -1.649 -6.241 1.00 78.44 85 ILE A CA 1
ATOM 679 C C . ILE A 1 85 ? 8.183 -1.428 -7.732 1.00 78.44 85 ILE A C 1
ATOM 681 O O . ILE A 1 85 ? 8.528 -2.291 -8.529 1.00 78.44 85 ILE A O 1
ATOM 685 N N . GLY A 1 86 ? 7.594 -0.300 -8.131 1.00 72.81 86 GLY A N 1
ATOM 686 C CA . GLY A 1 86 ? 7.550 0.059 -9.547 1.00 72.81 86 GLY A CA 1
ATOM 687 C C . GLY A 1 86 ? 8.876 0.624 -10.071 1.00 72.81 86 GLY A C 1
ATOM 688 O O . GLY A 1 86 ? 9.048 0.686 -11.285 1.00 72.81 86 GLY A O 1
ATOM 689 N N . TYR A 1 87 ? 9.804 0.995 -9.178 1.00 72.44 87 TYR A N 1
ATOM 690 C CA . TYR A 1 87 ? 11.163 1.460 -9.501 1.00 72.44 87 TYR A CA 1
ATOM 691 C C . TYR A 1 87 ? 12.270 0.517 -9.015 1.00 72.44 87 TYR A C 1
ATOM 693 O O . TYR A 1 87 ? 13.368 0.515 -9.569 1.00 72.44 87 TYR A O 1
ATOM 701 N N . TYR A 1 88 ? 11.995 -0.245 -7.960 1.00 72.56 88 TYR A N 1
ATOM 702 C CA . TYR A 1 88 ? 12.957 -1.061 -7.229 1.00 72.56 88 TYR A CA 1
ATOM 703 C C . TYR A 1 88 ? 12.540 -2.532 -7.218 1.00 72.56 88 TYR A C 1
ATOM 705 O O . TYR A 1 88 ? 11.389 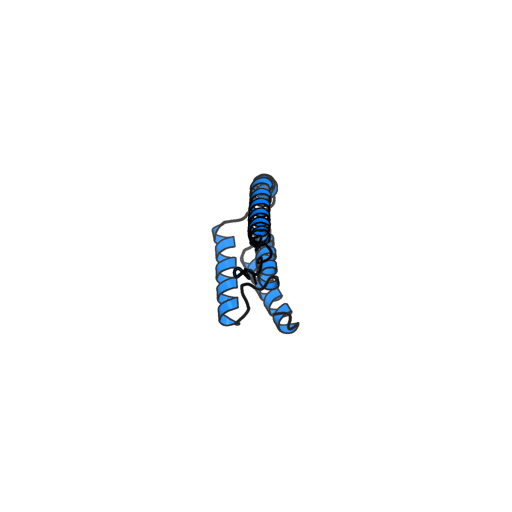-2.883 -7.474 1.00 72.56 88 TYR A O 1
ATOM 713 N N . SER A 1 89 ? 13.479 -3.416 -6.890 1.00 76.50 89 SER A N 1
ATOM 714 C CA . SER A 1 89 ? 13.210 -4.849 -6.782 1.00 76.50 89 SER A CA 1
ATOM 715 C C . SER A 1 89 ? 12.195 -5.157 -5.672 1.00 76.50 89 SER A C 1
ATOM 717 O O . SER A 1 89 ? 12.082 -4.443 -4.672 1.00 76.50 89 SER A O 1
ATOM 719 N N . PHE A 1 90 ? 11.482 -6.279 -5.803 1.00 72.62 90 PHE A N 1
ATOM 720 C CA . PHE A 1 90 ? 10.524 -6.748 -4.794 1.00 72.62 90 PHE A CA 1
ATOM 721 C C . PHE A 1 90 ? 11.115 -6.790 -3.375 1.00 72.62 90 PHE A C 1
ATOM 723 O O . PHE A 1 90 ? 10.466 -6.377 -2.412 1.00 72.62 90 PHE A O 1
ATOM 730 N N . SER A 1 91 ? 12.362 -7.255 -3.251 1.00 71.31 91 SER A N 1
ATOM 731 C CA . SER A 1 91 ? 13.096 -7.314 -1.985 1.00 71.31 91 SER A CA 1
ATOM 732 C C . SER A 1 91 ? 13.244 -5.948 -1.324 1.00 71.31 91 SER A C 1
ATOM 734 O O . SER A 1 91 ? 13.098 -5.848 -0.110 1.00 71.31 91 SER A O 1
ATOM 736 N N . GLU A 1 92 ? 13.495 -4.897 -2.103 1.00 73.75 92 GLU A N 1
ATOM 737 C CA . GLU A 1 92 ? 13.675 -3.538 -1.586 1.00 73.75 92 GLU A CA 1
ATOM 738 C C . GLU A 1 92 ? 12.348 -2.959 -1.093 1.00 73.75 92 GLU A C 1
ATOM 740 O O . GLU A 1 92 ? 12.290 -2.417 0.010 1.00 73.75 92 GLU A O 1
ATOM 745 N N . GLY A 1 93 ? 11.257 -3.156 -1.839 1.00 75.62 93 GLY A N 1
ATOM 746 C CA . GLY A 1 93 ? 9.926 -2.746 -1.384 1.00 75.62 93 GLY A CA 1
ATOM 747 C C . GLY A 1 93 ? 9.494 -3.456 -0.103 1.00 75.62 93 GLY A C 1
ATOM 748 O O . GLY A 1 93 ? 9.011 -2.820 0.835 1.00 75.62 93 GLY A O 1
ATOM 749 N N . LEU A 1 94 ? 9.729 -4.767 -0.015 1.00 75.69 94 LEU A N 1
ATOM 750 C CA . LEU A 1 94 ? 9.433 -5.543 1.189 1.00 75.69 94 LEU A CA 1
ATOM 751 C C . LEU A 1 94 ? 10.244 -5.057 2.400 1.00 75.69 94 LEU A C 1
ATOM 753 O O . LEU A 1 94 ? 9.715 -4.963 3.508 1.00 75.69 94 LEU A O 1
ATOM 757 N N . LEU A 1 95 ? 11.516 -4.714 2.189 1.00 78.94 95 LEU A N 1
ATOM 758 C CA . LEU A 1 95 ? 12.383 -4.179 3.235 1.00 78.94 95 LEU A CA 1
ATOM 759 C C . LEU A 1 95 ? 11.859 -2.827 3.732 1.00 78.94 95 LEU A C 1
ATOM 761 O O . LEU A 1 95 ? 11.739 -2.635 4.940 1.00 78.94 95 LEU A O 1
ATOM 765 N N . VAL A 1 96 ? 11.455 -1.931 2.825 1.00 82.38 96 VAL A N 1
ATOM 766 C CA . VAL A 1 96 ? 10.846 -0.643 3.191 1.00 82.38 96 VAL A CA 1
ATOM 767 C C . VAL A 1 96 ? 9.545 -0.833 3.972 1.00 82.38 96 VAL A C 1
ATOM 769 O O . VAL A 1 96 ? 9.361 -0.170 4.993 1.00 82.38 96 VAL A O 1
ATOM 772 N N . LEU A 1 97 ? 8.675 -1.763 3.560 1.00 80.50 97 LEU A N 1
ATOM 773 C CA . LEU A 1 97 ? 7.446 -2.082 4.296 1.00 80.50 97 LEU A CA 1
ATOM 774 C C . LEU A 1 97 ? 7.753 -2.493 5.738 1.00 80.50 97 LEU A C 1
ATOM 776 O O . LEU A 1 97 ? 7.174 -1.954 6.679 1.00 80.50 97 LEU A O 1
ATOM 780 N N . LEU A 1 98 ? 8.687 -3.427 5.921 1.00 80.94 98 LEU A N 1
ATOM 781 C CA . LEU A 1 98 ? 9.095 -3.883 7.249 1.00 80.94 98 LEU A CA 1
ATOM 782 C C . LEU A 1 98 ? 9.658 -2.732 8.091 1.00 80.94 98 LEU A C 1
ATOM 784 O O . LEU A 1 98 ? 9.335 -2.621 9.273 1.00 80.94 98 LEU A O 1
ATOM 788 N N . LEU A 1 99 ? 10.461 -1.856 7.486 1.00 80.88 99 LEU A N 1
ATOM 789 C CA . LEU A 1 99 ? 11.076 -0.713 8.159 1.00 80.88 99 LEU A CA 1
ATOM 790 C C . LEU A 1 99 ? 10.021 0.306 8.615 1.00 80.88 99 LEU A C 1
ATOM 792 O O . LEU A 1 99 ? 10.063 0.749 9.763 1.00 80.88 99 LEU A O 1
ATOM 796 N N . LEU A 1 100 ? 9.031 0.610 7.768 1.00 81.94 100 LEU A N 1
ATOM 797 C CA . LEU A 1 100 ? 7.897 1.475 8.111 1.00 81.94 100 LEU A CA 1
ATOM 798 C C . LEU A 1 100 ? 7.081 0.899 9.271 1.00 81.94 100 LEU A C 1
ATOM 800 O O . LEU A 1 100 ? 6.838 1.600 10.255 1.00 81.94 100 LEU A O 1
ATOM 804 N N . LEU A 1 101 ? 6.742 -0.392 9.215 1.00 75.88 101 LEU A N 1
ATOM 805 C CA . LEU A 1 101 ? 5.999 -1.067 10.283 1.00 75.88 101 LEU A CA 1
ATOM 806 C C . LEU A 1 101 ? 6.769 -1.063 11.614 1.00 75.88 101 LEU A C 1
ATOM 808 O O . LEU A 1 101 ? 6.181 -0.834 12.673 1.00 75.88 101 LEU A O 1
ATOM 812 N N . ILE A 1 102 ? 8.090 -1.276 11.579 1.00 78.25 102 ILE A N 1
ATOM 813 C CA . ILE A 1 102 ? 8.951 -1.201 12.769 1.00 78.25 102 ILE A CA 1
ATOM 814 C C . ILE A 1 102 ? 8.971 0.222 13.334 1.00 78.25 102 ILE A C 1
ATOM 816 O O . ILE A 1 102 ? 8.745 0.395 14.532 1.00 78.25 102 ILE A O 1
ATOM 820 N N . ILE A 1 103 ? 9.205 1.239 12.496 1.00 78.50 103 ILE A N 1
ATOM 821 C CA . ILE A 1 103 ? 9.229 2.648 12.921 1.00 78.50 103 ILE A CA 1
ATOM 822 C C . ILE A 1 103 ? 7.898 3.034 13.563 1.00 78.50 103 ILE A C 1
ATOM 824 O O . ILE A 1 103 ? 7.882 3.638 14.632 1.00 78.50 103 ILE A O 1
ATOM 828 N N . GLN A 1 104 ? 6.777 2.662 12.953 1.00 73.19 104 GLN A N 1
ATOM 829 C CA . GLN A 1 104 ? 5.453 3.007 13.465 1.00 73.19 104 GLN A CA 1
ATOM 830 C C . GLN A 1 104 ? 5.136 2.312 14.784 1.00 73.19 104 GLN A C 1
ATOM 832 O O . 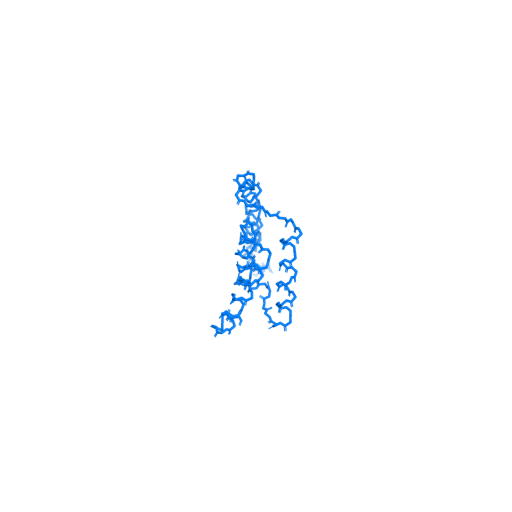GLN A 1 104 ? 4.584 2.942 15.688 1.00 73.19 104 GLN A O 1
ATOM 837 N N . LYS A 1 105 ? 5.554 1.050 14.935 1.00 72.81 105 LYS A N 1
ATOM 838 C CA . LYS A 1 105 ? 5.460 0.328 16.206 1.00 72.81 105 LYS A CA 1
ATOM 839 C C . LYS A 1 105 ? 6.314 0.983 17.295 1.00 72.81 105 LYS A C 1
ATOM 841 O O . LYS A 1 105 ? 5.856 1.114 18.428 1.00 72.81 105 LYS A O 1
ATOM 846 N N . LEU A 1 106 ? 7.530 1.428 16.964 1.00 77.00 106 LEU A N 1
ATOM 847 C CA . LEU A 1 106 ? 8.401 2.163 17.892 1.00 77.00 106 LEU A CA 1
ATOM 848 C C . LEU A 1 106 ? 7.810 3.529 18.273 1.00 77.00 106 LEU A C 1
ATOM 850 O O . LEU A 1 106 ? 7.864 3.923 19.436 1.00 77.00 106 LEU A O 1
ATOM 854 N N . ALA A 1 107 ? 7.197 4.221 17.314 1.00 75.56 107 ALA A N 1
ATOM 855 C CA . ALA A 1 107 ? 6.564 5.521 17.503 1.00 75.56 107 ALA A CA 1
ATOM 856 C C . ALA A 1 107 ? 5.163 5.450 18.146 1.00 75.56 107 ALA A C 1
ATOM 858 O O . ALA A 1 107 ? 4.576 6.497 18.414 1.00 75.56 107 ALA A O 1
ATOM 859 N N . LYS A 1 108 ? 4.624 4.246 18.407 1.00 72.50 108 LYS A N 1
ATOM 860 C CA . LYS A 1 108 ? 3.249 4.015 18.904 1.00 72.50 108 LYS A CA 1
ATOM 861 C C . LYS A 1 108 ? 2.168 4.674 18.033 1.00 72.50 108 LYS A C 1
ATOM 863 O O . LYS A 1 108 ? 1.148 5.136 18.541 1.00 72.50 108 LYS A O 1
ATOM 868 N N . LEU A 1 109 ? 2.415 4.751 16.725 1.00 63.12 109 LEU A N 1
ATOM 869 C CA . LEU A 1 109 ? 1.478 5.302 15.737 1.00 63.12 109 LEU A CA 1
ATOM 870 C C . LEU A 1 109 ? 0.482 4.250 15.221 1.00 63.12 109 LEU A C 1
ATOM 872 O O . LEU A 1 109 ? -0.514 4.608 14.590 1.00 63.12 109 LEU A O 1
ATOM 876 N N . LEU A 1 110 ? 0.771 2.977 15.499 1.00 59.81 110 LEU A N 1
ATOM 877 C CA . LEU A 1 110 ? 0.030 1.783 15.110 1.00 59.81 110 LEU A CA 1
ATOM 878 C C . LEU A 1 110 ? -0.341 0.942 16.336 1.00 59.81 110 LEU A C 1
ATOM 880 O O . LEU A 1 110 ? 0.504 0.850 17.259 1.00 59.81 110 LEU A O 1
#

Radius of gyration: 22.2 Å; chains: 1; bounding box: 74×31×41 Å